Protein AF-T1BL15-F1 (afdb_monomer_lite)

pLDDT: mean 79.75, std 13.89, range [47.47, 96.69]

Radius of gyration: 27.41 Å; chains: 1; bounding box: 64×24×72 Å

Structure (mmCIF, N/CA/C/O backbone):
data_AF-T1BL15-F1
#
_entry.id   AF-T1BL15-F1
#
loop_
_atom_site.group_PDB
_atom_site.id
_atom_site.type_symbol
_atom_site.label_atom_id
_atom_site.label_alt_id
_atom_site.label_comp_id
_atom_site.label_asym_id
_atom_site.label_entity_id
_atom_site.label_seq_id
_atom_site.pdbx_PDB_ins_code
_atom_site.Cartn_x
_atom_site.Cartn_y
_atom_site.Cartn_z
_atom_site.occupancy
_atom_site.B_iso_or_equiv
_atom_site.auth_seq_id
_atom_site.auth_comp_id
_atom_site.auth_asym_id
_atom_site.auth_atom_id
_atom_site.pdbx_PDB_model_num
ATOM 1 N N . MET A 1 1 ? -41.228 -0.178 41.762 1.00 55.78 1 MET A N 1
ATOM 2 C CA . MET A 1 1 ? -40.307 0.209 40.684 1.00 55.78 1 MET A CA 1
ATOM 3 C C . MET A 1 1 ? -40.618 -0.671 39.491 1.00 55.78 1 MET A C 1
ATOM 5 O O . MET A 1 1 ? -40.464 -1.886 39.588 1.00 55.78 1 MET A O 1
ATOM 9 N N . SER A 1 2 ? -41.187 -0.086 38.444 1.00 76.06 2 SER A N 1
ATOM 10 C CA . SER A 1 2 ? -41.441 -0.776 37.177 1.00 76.06 2 SER A CA 1
ATOM 11 C C . SER A 1 2 ? -40.108 -1.082 36.483 1.00 76.06 2 SER A C 1
ATOM 13 O O . SER A 1 2 ? -39.129 -0.357 36.660 1.00 76.06 2 SER A O 1
ATOM 15 N N . PHE A 1 3 ? -40.052 -2.140 35.669 1.00 71.44 3 PHE A N 1
ATOM 16 C CA . PHE A 1 3 ? -38.864 -2.489 34.875 1.00 71.44 3 PHE A CA 1
ATOM 17 C C . PHE A 1 3 ? -38.392 -1.323 33.984 1.00 71.44 3 PHE A C 1
ATOM 19 O O . PHE A 1 3 ? -37.197 -1.143 33.764 1.00 71.44 3 PHE A O 1
ATOM 26 N N . THR A 1 4 ? -39.330 -0.493 33.527 1.00 75.19 4 THR A N 1
ATOM 27 C CA . THR A 1 4 ? -39.065 0.702 32.716 1.00 75.19 4 THR A CA 1
ATOM 28 C C . THR A 1 4 ? -38.309 1.785 33.488 1.00 75.19 4 THR A C 1
ATOM 30 O O . THR A 1 4 ? -37.327 2.312 32.978 1.00 75.19 4 THR A O 1
ATOM 33 N N . GLU A 1 5 ? -38.691 2.047 34.740 1.00 72.00 5 GLU A N 1
ATOM 34 C CA . GLU A 1 5 ? -38.029 3.029 35.619 1.00 72.00 5 GLU A CA 1
ATOM 35 C C . GLU A 1 5 ? -36.603 2.582 35.969 1.00 72.00 5 GLU A C 1
ATOM 37 O O . GLU A 1 5 ? -35.672 3.383 36.032 1.00 72.00 5 GLU A O 1
ATOM 42 N N . ALA A 1 6 ? -36.410 1.273 36.159 1.00 68.94 6 ALA A N 1
ATOM 43 C CA . ALA A 1 6 ? -35.089 0.706 36.399 1.00 68.94 6 ALA A CA 1
ATOM 44 C C . ALA A 1 6 ? -34.177 0.839 35.165 1.00 68.94 6 ALA A C 1
ATOM 46 O O . ALA A 1 6 ? -33.003 1.182 35.307 1.00 68.94 6 ALA A O 1
ATOM 47 N N . ALA A 1 7 ? -34.706 0.602 33.960 1.00 73.00 7 ALA A N 1
ATOM 48 C CA . ALA A 1 7 ? -33.956 0.766 32.715 1.00 73.00 7 ALA A CA 1
ATOM 49 C C . ALA A 1 7 ? -33.550 2.231 32.477 1.00 73.00 7 ALA A C 1
ATOM 51 O O . ALA A 1 7 ? -32.401 2.507 32.127 1.00 73.00 7 ALA A O 1
ATOM 52 N N . GLU A 1 8 ? -34.461 3.169 32.727 1.00 75.38 8 GLU A N 1
ATOM 53 C CA . GLU A 1 8 ? -34.214 4.604 32.579 1.00 75.38 8 GLU A CA 1
ATOM 54 C C . GLU A 1 8 ? -33.153 5.108 33.569 1.00 75.38 8 GLU A C 1
ATOM 56 O O . GLU A 1 8 ? -32.221 5.816 33.180 1.00 75.38 8 GLU A O 1
ATOM 61 N N . ALA A 1 9 ? -33.193 4.636 34.820 1.00 67.94 9 ALA A N 1
ATOM 62 C CA . ALA A 1 9 ? -32.178 4.950 35.821 1.00 67.94 9 ALA A CA 1
ATOM 63 C C . ALA A 1 9 ? -30.777 4.425 35.441 1.00 67.94 9 ALA A C 1
ATOM 65 O O . ALA A 1 9 ? -29.777 5.106 35.680 1.00 67.94 9 ALA A O 1
ATOM 66 N N . VAL A 1 10 ? -30.676 3.238 34.827 1.00 66.62 10 VAL A N 1
ATOM 67 C CA . VAL A 1 10 ? -29.395 2.666 34.362 1.00 66.62 10 VAL A CA 1
ATOM 68 C C . VAL A 1 10 ? -28.817 3.471 33.197 1.00 66.62 10 VAL A C 1
ATOM 70 O O . VAL A 1 10 ? -27.622 3.772 33.195 1.00 66.62 10 VAL A O 1
ATOM 73 N N . ILE A 1 11 ? -29.655 3.861 32.235 1.00 70.88 11 ILE A N 1
ATOM 74 C CA . ILE A 1 11 ? -29.240 4.685 31.092 1.00 70.88 11 ILE A CA 1
ATOM 75 C C . ILE A 1 11 ? -28.800 6.073 31.571 1.00 70.88 11 ILE A C 1
ATOM 77 O O . ILE A 1 11 ? -27.726 6.538 31.189 1.00 70.88 11 ILE A O 1
ATOM 81 N N . GLY A 1 12 ? -29.568 6.699 32.468 1.00 68.38 12 GLY A N 1
ATOM 82 C CA . GLY A 1 12 ? -29.205 7.979 33.076 1.00 68.38 12 GLY A CA 1
ATOM 83 C C . GLY A 1 12 ? -27.844 7.915 33.769 1.00 68.38 12 GLY A C 1
ATOM 84 O O . GLY A 1 12 ? -26.991 8.774 33.553 1.00 68.38 12 GLY A O 1
ATOM 85 N N . ARG A 1 13 ? -27.577 6.835 34.510 1.00 69.00 13 ARG A N 1
ATOM 86 C CA . ARG A 1 13 ? -26.309 6.616 35.222 1.00 69.00 13 ARG A CA 1
ATOM 87 C C . ARG A 1 13 ? -25.103 6.418 34.314 1.00 69.00 13 ARG A C 1
ATOM 89 O O . ARG A 1 13 ? -24.021 6.888 34.656 1.00 69.00 13 ARG A O 1
ATOM 96 N N . LEU A 1 14 ? -25.291 5.787 33.158 1.00 61.75 14 LEU A N 1
ATOM 97 C CA . LEU A 1 14 ? -24.257 5.628 32.131 1.00 61.75 14 LEU A CA 1
ATOM 98 C C . LEU A 1 14 ? -23.802 6.991 31.566 1.00 61.75 14 LEU A C 1
ATOM 100 O O . LEU A 1 14 ? -22.656 7.138 31.150 1.00 61.75 14 LEU A O 1
ATOM 104 N N . VAL A 1 15 ? -24.679 8.001 31.626 1.00 65.69 15 VAL A N 1
ATOM 105 C CA . VAL A 1 15 ? -24.449 9.380 31.152 1.00 65.69 15 VAL A CA 1
ATOM 106 C C . VAL A 1 15 ? -24.217 10.374 32.311 1.00 65.69 15 VAL A C 1
ATOM 108 O O . VAL A 1 15 ? -23.951 11.552 32.090 1.00 65.69 15 VAL A O 1
ATOM 111 N N . GLY A 1 16 ? -24.261 9.916 33.567 1.00 60.81 16 GLY A N 1
ATOM 112 C CA . GLY A 1 16 ? -24.045 10.745 34.762 1.00 60.81 16 GLY A CA 1
ATOM 113 C C . GLY A 1 16 ? -25.277 11.502 35.280 1.00 60.81 16 GLY A C 1
ATOM 114 O O . GLY A 1 16 ? -25.156 12.308 36.202 1.00 60.81 16 GLY A O 1
ATOM 115 N N . ILE A 1 17 ? -26.465 11.231 34.743 1.00 64.69 17 ILE A N 1
ATOM 116 C CA . ILE A 1 17 ? -27.742 11.829 35.151 1.00 64.69 17 ILE A CA 1
ATOM 117 C C . ILE A 1 17 ? -28.336 11.023 36.322 1.00 64.69 17 ILE A C 1
ATOM 119 O O . ILE A 1 17 ? -28.441 9.797 36.264 1.00 64.69 17 ILE A O 1
ATOM 123 N N . GLN A 1 18 ? -28.711 11.705 37.412 1.00 63.72 18 GLN A N 1
ATOM 124 C CA . GLN A 1 18 ? -29.233 11.092 38.649 1.00 63.72 18 GLN A CA 1
ATOM 125 C C . GLN A 1 18 ? -30.661 11.554 38.979 1.00 63.72 18 GLN A C 1
ATOM 127 O O . GLN A 1 18 ? -30.937 11.978 40.097 1.00 63.72 18 GLN A O 1
ATOM 132 N N . THR A 1 19 ? -31.560 11.522 38.000 1.00 60.97 19 THR A N 1
ATOM 133 C CA . THR A 1 19 ? -32.937 12.017 38.158 1.00 60.97 19 THR A CA 1
ATOM 134 C C . THR A 1 19 ? -33.852 11.065 38.937 1.00 60.97 19 THR A C 1
ATOM 136 O O . THR A 1 19 ? -34.787 11.539 39.570 1.00 60.97 19 THR A O 1
ATOM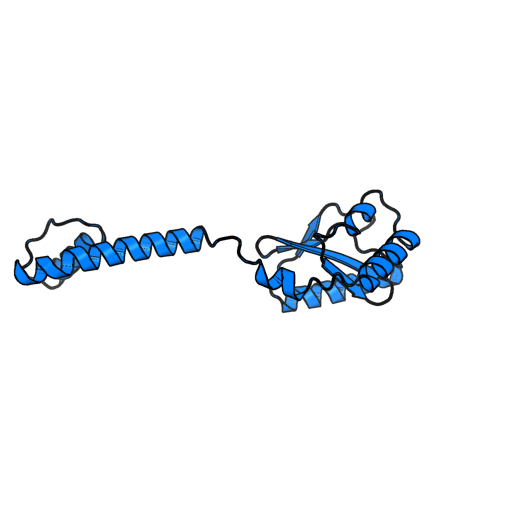 139 N N . GLU A 1 20 ? -33.548 9.759 38.981 1.00 60.91 20 GLU A N 1
ATOM 140 C CA . GLU A 1 20 ? -34.403 8.741 39.616 1.00 60.91 20 GLU A CA 1
ATOM 141 C C . GLU A 1 20 ? -33.875 8.229 40.968 1.00 60.91 20 GLU A C 1
ATOM 143 O O . GLU A 1 20 ? -32.694 7.894 41.133 1.00 60.91 20 GLU A O 1
ATOM 148 N N . ALA A 1 21 ? -34.777 8.121 41.949 1.00 56.00 21 ALA A N 1
ATOM 149 C CA . ALA A 1 21 ? -34.465 7.697 43.312 1.00 56.00 21 ALA A CA 1
ATOM 150 C C . ALA A 1 21 ? -34.294 6.168 43.418 1.00 56.00 21 ALA A C 1
ATOM 152 O O . ALA A 1 21 ? -35.233 5.423 43.693 1.00 56.00 21 ALA A O 1
ATOM 153 N N . LEU A 1 22 ? -33.060 5.690 43.242 1.00 60.69 22 LEU A N 1
ATOM 154 C CA . LEU A 1 22 ? -32.677 4.313 43.574 1.00 60.69 22 LEU A CA 1
ATOM 155 C C . LEU A 1 22 ? -32.401 4.152 45.084 1.00 60.69 22 LEU A C 1
ATOM 157 O O . LEU A 1 22 ? -31.846 5.074 45.694 1.00 60.69 22 LEU A O 1
ATOM 161 N N . PRO A 1 23 ? -32.681 2.973 45.685 1.00 68.19 23 PRO A N 1
ATOM 162 C CA . PRO A 1 23 ? -32.315 2.665 47.068 1.00 68.19 23 PRO A CA 1
ATOM 163 C C . PRO A 1 23 ? -30.839 2.983 47.343 1.00 68.19 23 PRO A C 1
ATOM 165 O O . PRO A 1 23 ? -29.954 2.535 46.610 1.00 68.19 23 PRO A O 1
ATOM 168 N N . GLN A 1 24 ? -30.568 3.742 48.411 1.00 61.12 24 GLN A N 1
ATOM 169 C CA . GLN A 1 24 ? -29.251 4.335 48.702 1.00 61.12 24 GLN A CA 1
ATOM 170 C C . GLN A 1 24 ? -28.085 3.335 48.661 1.00 61.12 24 GLN A C 1
ATOM 172 O O . GLN A 1 24 ? -27.024 3.667 48.141 1.00 61.12 24 GLN A O 1
ATOM 177 N N . HIS A 1 25 ? -28.280 2.098 49.127 1.00 66.38 25 HIS A N 1
ATOM 178 C CA . HIS A 1 25 ? -27.221 1.082 49.129 1.00 66.38 25 HIS A CA 1
ATOM 179 C C . HIS A 1 25 ? -26.804 0.628 47.718 1.00 66.38 25 HIS A C 1
ATOM 181 O O . HIS A 1 25 ? -25.626 0.405 47.467 1.00 66.38 25 HIS A O 1
ATOM 187 N N . ILE A 1 26 ? -27.752 0.529 46.783 1.00 63.34 26 ILE A N 1
ATOM 188 C CA . ILE A 1 26 ? -27.515 0.121 45.388 1.00 63.34 26 ILE A CA 1
ATOM 189 C C . ILE A 1 26 ? -26.868 1.275 44.619 1.00 63.34 26 ILE A C 1
ATOM 191 O O . ILE A 1 26 ? -25.933 1.100 43.838 1.00 63.34 26 ILE A O 1
ATOM 195 N N . ASN A 1 27 ? -27.359 2.480 44.888 1.00 63.25 27 ASN A N 1
ATOM 196 C CA . ASN A 1 27 ? -26.970 3.715 44.234 1.00 63.25 27 ASN A CA 1
ATOM 197 C C . ASN A 1 27 ? -25.474 4.041 44.434 1.00 63.25 27 ASN A C 1
ATOM 199 O O . ASN A 1 27 ? -24.801 4.380 43.459 1.00 63.25 27 ASN A O 1
ATOM 203 N N . VAL A 1 28 ? -24.944 3.855 45.651 1.00 69.56 28 VAL A N 1
ATOM 204 C CA . VAL A 1 28 ? -23.533 4.125 45.999 1.00 69.56 28 VAL A CA 1
ATOM 205 C C . VAL A 1 28 ? -22.545 3.299 45.162 1.00 69.56 28 VAL A C 1
ATOM 207 O O . VAL A 1 28 ? -21.472 3.798 44.831 1.00 69.56 28 VAL A O 1
ATOM 210 N N . PHE A 1 29 ? -22.913 2.080 44.753 1.00 68.81 29 PHE A N 1
ATOM 211 C CA . PHE A 1 29 ? -22.056 1.213 43.933 1.00 68.81 29 PHE A CA 1
ATOM 212 C C . PHE A 1 29 ? -22.322 1.340 42.427 1.00 68.81 29 PHE A C 1
ATOM 214 O O . PHE A 1 29 ? -21.374 1.357 41.639 1.00 68.81 29 PHE A O 1
ATOM 221 N N . LEU A 1 30 ? -23.586 1.460 42.004 1.00 67.19 30 LEU A N 1
ATOM 222 C CA . LEU A 1 30 ? -23.942 1.531 40.579 1.00 67.19 30 LEU A CA 1
ATOM 223 C C . LEU A 1 30 ? -23.580 2.867 39.923 1.00 67.19 30 LEU A C 1
ATOM 225 O O . LEU A 1 30 ? -23.232 2.884 38.748 1.00 67.19 30 LEU A O 1
ATOM 229 N N . SER A 1 31 ? -23.626 3.983 40.659 1.00 71.19 31 SER A N 1
ATOM 230 C CA . SER A 1 31 ? -23.242 5.304 40.129 1.00 71.19 31 SER A CA 1
ATOM 231 C C . SER A 1 31 ? -21.815 5.369 39.586 1.00 71.19 31 SER A C 1
ATOM 233 O O . SER A 1 31 ? -21.642 5.646 38.399 1.00 71.19 31 SER A O 1
ATOM 235 N N . PRO A 1 32 ? -20.783 5.132 40.418 1.00 74.25 32 PRO A N 1
ATOM 236 C CA . PRO A 1 32 ? -19.404 5.313 39.982 1.00 74.25 32 PRO A CA 1
ATOM 237 C C . PRO A 1 32 ? -18.993 4.272 38.936 1.00 74.25 32 PRO A C 1
ATOM 239 O O . PRO A 1 32 ? -18.207 4.581 38.046 1.00 74.25 32 PRO A O 1
ATOM 242 N N . THR A 1 33 ? -19.548 3.058 39.002 1.00 77.50 33 THR A N 1
ATOM 243 C CA . THR A 1 33 ? -19.234 1.976 38.059 1.00 77.50 33 THR A CA 1
ATOM 244 C C . THR A 1 33 ? -19.844 2.211 36.678 1.00 77.50 33 THR A C 1
ATOM 246 O O . THR A 1 33 ? -19.139 2.065 35.681 1.00 77.50 33 THR A O 1
ATOM 249 N N . LEU A 1 34 ? -21.109 2.640 36.594 1.00 77.06 34 LEU A N 1
ATOM 250 C CA . LEU A 1 34 ? -21.751 2.966 35.314 1.00 77.06 34 LEU A CA 1
ATOM 251 C C . LEU A 1 34 ? -21.137 4.201 34.653 1.00 77.06 34 LEU A C 1
ATOM 253 O O . LEU A 1 34 ? -20.932 4.196 33.442 1.00 77.06 34 LEU A O 1
ATOM 257 N N . LEU A 1 35 ? -20.778 5.222 35.435 1.00 77.88 35 LEU A N 1
ATOM 258 C CA . LEU A 1 35 ? -20.091 6.405 34.918 1.00 77.88 35 LEU A CA 1
ATOM 259 C C . LEU A 1 35 ? -18.682 6.062 34.411 1.00 77.88 35 LEU A C 1
ATOM 261 O O . LEU A 1 35 ? -18.294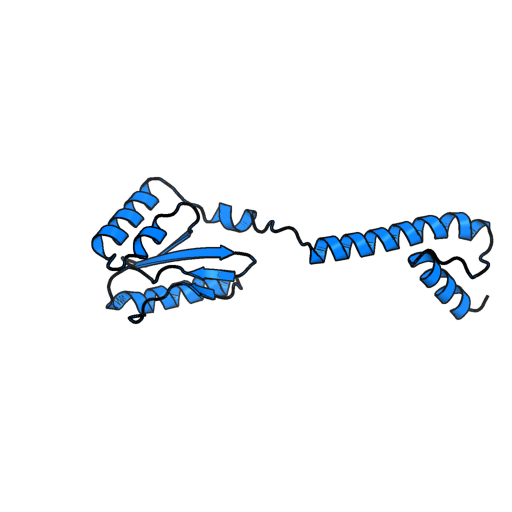 6.500 33.328 1.00 77.88 35 LEU A O 1
ATOM 265 N N . ALA A 1 36 ? -17.932 5.228 35.139 1.00 80.56 36 ALA A N 1
ATOM 266 C CA . ALA A 1 36 ? -16.630 4.741 34.683 1.00 80.56 36 ALA A CA 1
ATOM 267 C C . ALA A 1 36 ? -16.741 3.913 33.390 1.00 80.56 36 ALA A C 1
ATOM 269 O O . ALA A 1 36 ? -15.926 4.085 32.484 1.00 80.56 36 ALA A O 1
ATOM 270 N N . LEU A 1 37 ? -17.767 3.061 33.270 1.00 84.06 37 LEU A N 1
ATOM 271 C CA . LEU A 1 37 ? -18.056 2.311 32.043 1.00 84.06 37 LEU A CA 1
ATOM 272 C C . LEU A 1 37 ? -18.423 3.234 30.875 1.00 84.06 37 LEU A C 1
ATOM 274 O O . LEU A 1 37 ? -17.906 3.044 29.777 1.00 84.06 37 LEU A O 1
ATOM 278 N N . GLY A 1 38 ? -19.264 4.246 31.107 1.00 80.62 38 GLY A N 1
ATOM 279 C CA . GLY A 1 38 ? -19.635 5.241 30.100 1.00 80.62 38 GLY A CA 1
ATOM 280 C C . GLY A 1 38 ? -18.421 6.013 29.576 1.00 80.62 38 GLY A C 1
ATOM 281 O O . GLY A 1 38 ? -18.194 6.069 28.367 1.00 80.62 38 GLY A O 1
ATOM 282 N N . ILE A 1 39 ? -17.574 6.522 30.478 1.00 86.06 39 ILE A N 1
ATOM 283 C CA . ILE A 1 39 ? -16.317 7.198 30.118 1.00 86.06 39 ILE A CA 1
ATOM 284 C C . ILE A 1 39 ? -15.377 6.243 29.379 1.00 86.06 39 ILE A C 1
ATOM 286 O O . ILE A 1 39 ? -14.785 6.626 28.368 1.00 86.06 39 ILE A O 1
ATOM 290 N N . GLY A 1 40 ? -15.245 5.003 29.853 1.00 86.06 40 GLY A N 1
ATOM 291 C CA . GLY A 1 40 ? -14.416 3.981 29.220 1.00 86.06 40 GLY A CA 1
ATOM 292 C C . GLY A 1 40 ? -14.868 3.665 27.795 1.00 86.06 40 GLY A C 1
ATOM 293 O O . GLY A 1 40 ? -14.034 3.571 26.898 1.00 86.06 40 GLY A O 1
ATOM 294 N N . LEU A 1 41 ? -16.179 3.580 27.558 1.00 84.88 41 LEU A N 1
ATOM 295 C CA . LEU A 1 41 ? -16.751 3.338 26.236 1.00 84.88 41 LEU A CA 1
ATOM 296 C C . LEU A 1 41 ? -16.527 4.530 25.304 1.00 84.88 41 LEU A C 1
ATOM 298 O O . LEU A 1 41 ? -16.042 4.337 24.191 1.00 84.88 41 LEU A O 1
ATOM 302 N N . VAL A 1 42 ? -16.798 5.758 25.757 1.00 84.75 42 VAL A N 1
ATOM 303 C CA . VAL A 1 42 ? -16.546 6.978 24.967 1.00 84.75 42 VAL A CA 1
ATOM 304 C C . VAL A 1 42 ? -15.062 7.119 24.642 1.00 84.75 42 VAL A C 1
ATOM 306 O O . VAL A 1 42 ? -14.710 7.376 23.494 1.00 84.75 42 VAL A O 1
ATOM 309 N N . THR A 1 43 ? -14.182 6.884 25.616 1.00 83.62 43 THR A N 1
ATOM 310 C CA . THR A 1 43 ? -12.727 6.922 25.415 1.00 83.62 43 THR A CA 1
ATOM 311 C C . THR A 1 43 ? -12.285 5.821 24.458 1.00 83.62 43 THR A C 1
ATOM 313 O O . THR A 1 43 ? -11.496 6.078 23.559 1.00 83.62 43 THR A O 1
ATOM 316 N N . GLY A 1 44 ? -12.822 4.607 24.589 1.00 82.62 44 GLY A N 1
ATOM 317 C CA . GLY A 1 44 ? -12.540 3.492 23.688 1.00 82.62 44 GLY A CA 1
ATOM 318 C C . GLY A 1 44 ? -12.978 3.778 22.253 1.00 82.62 44 GLY A C 1
ATOM 319 O O . GLY A 1 44 ? -12.196 3.583 21.329 1.00 82.62 44 GLY A O 1
ATOM 320 N N . VAL A 1 45 ? -14.186 4.309 22.052 1.00 82.62 45 VAL A N 1
ATOM 321 C CA . VAL A 1 45 ? -14.682 4.733 20.734 1.00 82.62 45 VAL A CA 1
ATOM 322 C C . VAL A 1 45 ? -13.842 5.884 20.186 1.00 82.62 45 VAL A C 1
ATOM 324 O O . VAL A 1 45 ? -13.435 5.827 19.030 1.00 82.62 45 VAL A O 1
ATOM 327 N N . ALA A 1 46 ? -13.504 6.881 21.005 1.00 81.56 46 ALA A N 1
ATOM 328 C CA . ALA A 1 46 ? -12.626 7.978 20.611 1.00 81.56 46 ALA A CA 1
ATOM 329 C C . ALA A 1 46 ? -11.235 7.469 20.216 1.00 81.56 46 ALA A C 1
ATOM 331 O O . ALA A 1 46 ? -10.708 7.898 19.199 1.00 81.56 46 ALA A O 1
ATOM 332 N N . LEU A 1 47 ? -10.660 6.506 20.940 1.00 77.62 47 LEU A N 1
ATOM 333 C CA . LEU A 1 47 ? -9.396 5.855 20.588 1.00 77.62 47 LEU A CA 1
ATOM 334 C C . LEU A 1 47 ? -9.518 4.964 19.349 1.00 77.62 47 LEU A C 1
ATOM 336 O O . LEU A 1 47 ? -8.544 4.833 18.617 1.00 77.62 47 LEU A O 1
ATOM 340 N N . LEU A 1 48 ? -10.681 4.360 19.091 1.00 74.69 48 LEU A N 1
ATOM 341 C CA . LEU A 1 48 ? -10.939 3.587 17.875 1.00 74.69 48 LEU A CA 1
ATOM 342 C C . LEU A 1 48 ? -11.108 4.484 16.646 1.00 74.69 48 LEU A C 1
ATOM 344 O O . LEU A 1 48 ? -10.622 4.130 15.577 1.00 74.69 48 LEU A O 1
ATOM 348 N N . PHE A 1 49 ? -11.747 5.643 16.798 1.00 72.94 49 PHE A N 1
ATOM 349 C CA . PHE A 1 49 ? -11.8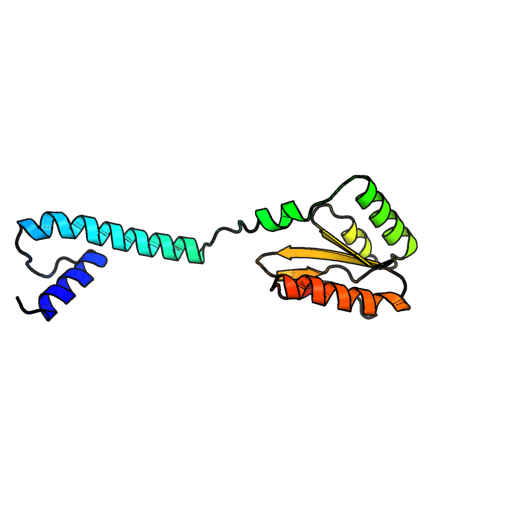19 6.687 15.773 1.00 72.94 49 PHE A CA 1
ATOM 350 C C . PHE A 1 49 ? -10.459 7.335 15.540 1.00 72.94 49 PHE A C 1
ATOM 352 O O . PHE A 1 49 ? -10.034 7.519 14.405 1.00 72.94 49 PHE A O 1
ATOM 359 N N . THR A 1 50 ? -9.740 7.613 16.624 1.00 63.72 50 THR A N 1
ATOM 360 C CA . THR A 1 50 ? -8.371 8.134 16.598 1.00 63.72 50 THR A CA 1
ATOM 361 C C . THR A 1 50 ? -7.366 7.003 16.425 1.00 63.72 50 THR A C 1
ATOM 363 O O . THR A 1 50 ? -6.197 7.241 16.720 1.00 63.72 50 THR A O 1
ATOM 366 N N . ARG A 1 51 ? -7.805 5.791 16.000 1.00 60.25 51 ARG A N 1
ATOM 367 C CA . ARG A 1 51 ? -7.002 4.557 15.925 1.00 60.25 51 ARG A CA 1
ATOM 368 C C . ARG A 1 51 ? -5.614 4.962 15.495 1.00 60.25 51 ARG A C 1
ATOM 370 O O . ARG A 1 51 ? -5.447 5.390 14.349 1.00 60.25 51 ARG A O 1
ATOM 377 N N . PRO A 1 52 ? -4.659 4.973 16.436 1.00 50.38 52 PRO A N 1
ATOM 378 C CA . PRO A 1 52 ? -3.420 5.660 16.198 1.00 50.38 52 PRO A CA 1
ATOM 379 C C . PRO A 1 52 ? -2.821 4.962 14.996 1.00 50.38 52 PRO A C 1
ATOM 381 O O . PRO A 1 52 ? -2.941 3.741 14.859 1.00 50.38 52 PRO A O 1
ATOM 384 N N . VAL A 1 53 ? -2.263 5.774 14.107 1.00 53.31 53 VAL A N 1
ATOM 385 C CA . VAL A 1 53 ? -1.519 5.439 12.894 1.00 53.31 53 VAL A CA 1
ATOM 386 C C . VAL A 1 53 ? -0.319 4.548 13.267 1.00 53.31 53 VAL A C 1
ATOM 388 O O . VAL A 1 53 ? 0.850 4.903 13.162 1.00 53.31 53 VAL A O 1
ATOM 391 N N . ILE A 1 54 ? -0.623 3.369 13.790 1.00 49.56 54 ILE A N 1
ATOM 392 C CA . ILE A 1 54 ? 0.248 2.294 14.238 1.00 49.56 54 ILE A CA 1
ATOM 393 C C . ILE A 1 54 ? -0.125 1.092 13.373 1.00 49.56 54 ILE A C 1
ATOM 395 O O . ILE A 1 54 ? -0.210 -0.041 13.819 1.00 49.56 54 ILE A O 1
ATOM 399 N N . ASN A 1 55 ? -0.272 1.338 12.074 1.00 50.44 55 ASN A N 1
ATOM 400 C CA . ASN A 1 55 ? 0.148 0.356 11.088 1.00 50.44 55 ASN A CA 1
ATOM 401 C C . ASN A 1 55 ? 1.651 0.558 10.821 1.00 50.44 55 ASN A C 1
ATOM 403 O O . ASN A 1 55 ? 2.091 0.719 9.687 1.00 50.44 55 ASN A O 1
ATOM 407 N N . ARG A 1 56 ? 2.447 0.657 11.897 1.00 51.06 56 ARG A N 1
ATOM 408 C CA . ARG A 1 56 ? 3.914 0.715 11.815 1.00 51.06 56 ARG A CA 1
ATOM 409 C C . ARG A 1 56 ? 4.509 -0.688 11.647 1.00 51.06 56 ARG A C 1
ATOM 411 O O . ARG A 1 56 ? 5.564 -0.817 11.044 1.00 51.06 56 ARG A O 1
ATOM 418 N N . SER A 1 57 ? 3.814 -1.738 12.092 1.00 47.81 57 SER A N 1
ATOM 419 C CA . SER A 1 57 ? 4.366 -3.099 12.151 1.00 47.81 57 SER A CA 1
ATOM 420 C C . SER A 1 57 ? 4.277 -3.903 10.849 1.00 47.81 57 SER A C 1
ATOM 422 O O . SER A 1 57 ? 5.059 -4.835 10.673 1.00 47.81 57 SER A O 1
ATOM 424 N N . THR A 1 58 ? 3.390 -3.561 9.909 1.00 49.91 58 THR A N 1
ATOM 425 C CA . THR A 1 58 ? 3.352 -4.245 8.598 1.00 49.91 58 THR A CA 1
ATOM 426 C C . THR A 1 58 ? 4.433 -3.723 7.652 1.00 49.91 58 THR A C 1
ATOM 428 O O . THR A 1 58 ? 4.933 -4.466 6.816 1.00 49.91 58 THR A O 1
ATOM 431 N N . THR A 1 59 ? 4.839 -2.462 7.823 1.00 50.97 59 THR A N 1
ATOM 432 C CA . THR A 1 59 ? 5.858 -1.800 6.997 1.00 50.97 59 THR A CA 1
ATOM 433 C C . THR A 1 59 ? 7.270 -2.295 7.318 1.00 50.97 59 THR A C 1
ATOM 435 O O . THR A 1 59 ? 8.066 -2.458 6.402 1.00 50.97 59 THR A O 1
ATOM 438 N N . ASP A 1 60 ? 7.580 -2.597 8.586 1.00 50.22 60 ASP A N 1
ATOM 439 C CA . ASP A 1 60 ? 8.912 -3.093 8.978 1.00 50.22 60 ASP A CA 1
ATOM 440 C C . ASP A 1 60 ? 9.167 -4.553 8.568 1.00 50.22 60 ASP A C 1
ATOM 442 O O . ASP A 1 60 ? 10.314 -4.930 8.350 1.00 50.22 60 ASP A O 1
ATOM 446 N N . ARG A 1 61 ? 8.126 -5.382 8.385 1.00 47.47 61 ARG A N 1
ATOM 447 C CA . ARG A 1 61 ? 8.305 -6.784 7.946 1.00 47.47 61 ARG A CA 1
ATOM 448 C C . ARG A 1 61 ? 8.642 -6.937 6.460 1.00 47.47 61 ARG A C 1
ATOM 450 O O . ARG A 1 61 ? 9.099 -8.004 6.069 1.00 47.47 61 ARG A O 1
ATOM 457 N N . LEU A 1 62 ? 8.422 -5.900 5.650 1.00 51.50 62 LEU A N 1
ATOM 458 C CA . LEU A 1 62 ? 8.723 -5.879 4.210 1.00 51.50 62 LEU A CA 1
ATOM 459 C C . LEU A 1 62 ? 9.932 -4.995 3.869 1.00 51.50 62 LEU A C 1
ATOM 461 O O . LEU A 1 62 ? 10.320 -4.885 2.708 1.00 51.50 62 LEU A O 1
ATOM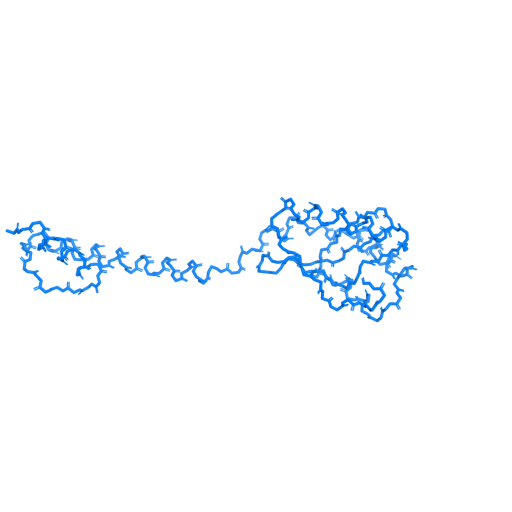 465 N N . LYS A 1 63 ? 10.538 -4.361 4.878 1.00 54.34 63 LYS A N 1
ATOM 466 C CA . LYS A 1 63 ? 11.665 -3.444 4.727 1.00 54.34 63 LYS A CA 1
ATOM 467 C C . LYS A 1 63 ? 12.987 -4.211 4.689 1.00 54.34 63 LYS A C 1
ATOM 469 O O . LYS A 1 63 ? 13.848 -4.025 5.542 1.00 54.34 63 LYS A O 1
ATOM 474 N N . ASP A 1 64 ? 13.154 -5.081 3.700 1.00 56.16 64 ASP A N 1
ATOM 475 C CA . ASP A 1 64 ? 14.452 -5.697 3.422 1.00 56.16 64 ASP A CA 1
ATOM 476 C C . ASP A 1 64 ? 15.341 -4.708 2.652 1.00 56.16 64 ASP A C 1
ATOM 478 O O . ASP A 1 64 ? 15.679 -4.911 1.493 1.00 56.16 64 ASP A O 1
ATOM 482 N N . ASN A 1 65 ? 15.712 -3.589 3.282 1.00 58.28 65 ASN A N 1
ATOM 483 C CA . ASN A 1 65 ? 16.681 -2.638 2.723 1.00 58.28 65 ASN A CA 1
ATOM 484 C C . ASN A 1 65 ? 18.117 -3.161 2.894 1.00 58.28 65 ASN A C 1
ATOM 486 O O . ASN A 1 65 ? 19.010 -2.437 3.337 1.00 58.28 65 ASN A O 1
ATOM 490 N N . SER A 1 66 ? 18.348 -4.437 2.588 1.00 63.09 66 SER A N 1
ATOM 491 C CA . SER A 1 66 ? 19.692 -4.996 2.577 1.00 63.09 66 SER A CA 1
ATOM 492 C C . SER A 1 66 ? 20.539 -4.254 1.526 1.00 63.09 66 SER A C 1
ATOM 494 O O . SER A 1 66 ? 20.039 -3.978 0.433 1.00 63.09 66 SER A O 1
ATOM 496 N N . PRO A 1 67 ? 21.828 -3.958 1.788 1.00 61.16 67 PRO A N 1
ATOM 497 C CA . PRO A 1 67 ? 22.709 -3.268 0.834 1.00 61.16 67 PRO A CA 1
ATOM 498 C C . PRO A 1 67 ? 22.706 -3.835 -0.607 1.00 61.16 67 PRO A C 1
ATOM 500 O O . PRO A 1 67 ? 22.808 -3.055 -1.557 1.00 61.16 67 PRO A O 1
ATOM 503 N N . PRO A 1 68 ? 22.542 -5.160 -0.830 1.00 74.75 68 PRO A N 1
ATOM 504 C CA . PRO A 1 68 ? 22.371 -5.725 -2.170 1.00 74.75 68 PRO A CA 1
ATOM 505 C C . PRO A 1 68 ? 21.094 -5.269 -2.894 1.00 74.75 68 PRO A C 1
ATOM 507 O O . PRO A 1 68 ? 21.109 -5.141 -4.119 1.00 74.75 68 PRO A O 1
ATOM 510 N N . LEU A 1 69 ? 20.001 -5.008 -2.164 1.00 81.31 69 LEU A N 1
ATOM 511 C CA . LEU A 1 69 ? 18.732 -4.571 -2.745 1.00 81.31 69 LEU A CA 1
ATOM 512 C C . LEU A 1 69 ? 18.840 -3.149 -3.291 1.00 81.31 69 LEU A C 1
ATOM 514 O O . LEU A 1 69 ? 18.459 -2.909 -4.433 1.00 81.31 69 LEU A O 1
ATOM 518 N N . GLU A 1 70 ? 19.412 -2.226 -2.514 1.00 83.31 70 GLU A N 1
ATOM 519 C CA . GLU A 1 70 ? 19.594 -0.837 -2.952 1.00 83.31 70 GLU A CA 1
ATOM 520 C C . GLU A 1 70 ? 20.443 -0.769 -4.227 1.00 83.31 70 GLU A C 1
ATOM 522 O O . GLU A 1 70 ? 20.112 -0.041 -5.165 1.00 83.31 70 GLU A O 1
ATOM 527 N N . LYS A 1 71 ? 21.503 -1.584 -4.303 1.00 87.69 71 LYS A N 1
ATOM 528 C CA . LYS A 1 71 ? 22.348 -1.666 -5.497 1.00 87.69 71 LYS A CA 1
ATOM 529 C C . LYS A 1 71 ? 21.556 -2.130 -6.723 1.00 87.69 71 LYS A C 1
ATOM 531 O O . LYS A 1 71 ? 21.667 -1.503 -7.772 1.00 87.69 71 LYS A O 1
ATOM 536 N N . LYS A 1 72 ? 20.730 -3.173 -6.584 1.00 88.56 72 LYS A N 1
ATOM 537 C CA . LYS A 1 72 ? 19.884 -3.686 -7.673 1.00 88.56 72 LYS A CA 1
ATOM 538 C C . LYS A 1 72 ? 18.843 -2.661 -8.128 1.00 88.56 72 LYS A C 1
ATOM 540 O O . LYS A 1 72 ? 18.638 -2.489 -9.325 1.00 88.56 72 LYS A O 1
ATOM 545 N N . VAL A 1 73 ? 18.194 -1.970 -7.186 1.00 91.19 73 VAL A N 1
ATOM 546 C CA . VAL A 1 73 ? 17.252 -0.881 -7.498 1.00 91.19 73 VAL A CA 1
ATOM 547 C C . VAL A 1 73 ? 17.965 0.209 -8.289 1.00 91.19 73 VAL A C 1
ATOM 549 O O . VAL A 1 73 ? 17.481 0.620 -9.337 1.00 91.19 73 VAL A O 1
ATOM 552 N N . ARG A 1 74 ? 19.133 0.652 -7.814 1.00 91.12 74 ARG A N 1
ATOM 553 C CA . ARG A 1 74 ? 19.922 1.697 -8.470 1.00 91.12 74 ARG A CA 1
ATOM 554 C C . ARG A 1 74 ? 20.335 1.303 -9.884 1.00 91.12 74 ARG A C 1
ATOM 556 O O . ARG A 1 74 ? 20.257 2.136 -10.777 1.00 91.12 74 ARG A O 1
ATOM 563 N N . GLU A 1 75 ? 20.732 0.051 -10.086 1.00 91.69 75 GLU A N 1
ATOM 564 C CA . GLU A 1 75 ? 21.072 -0.487 -11.403 1.00 91.69 75 GLU A CA 1
ATOM 565 C C . GLU A 1 75 ? 19.865 -0.461 -12.353 1.00 91.69 75 GLU A C 1
ATOM 567 O O . GLU A 1 75 ? 19.964 0.094 -13.446 1.00 91.69 75 GLU A O 1
ATOM 572 N N . LEU A 1 76 ? 18.701 -0.952 -11.913 1.00 91.62 76 LEU A N 1
ATOM 573 C CA . LEU A 1 76 ? 17.477 -0.929 -12.721 1.00 91.62 76 LEU A CA 1
ATOM 574 C C . LEU A 1 76 ? 17.026 0.494 -13.063 1.00 91.62 76 LEU A C 1
ATOM 576 O O . LEU A 1 76 ? 16.728 0.765 -14.222 1.00 91.62 76 LEU A O 1
ATOM 580 N N . VAL A 1 77 ? 17.025 1.408 -12.089 1.00 92.44 77 VAL A N 1
ATOM 581 C CA . VAL A 1 77 ? 16.682 2.822 -12.315 1.00 92.44 77 VAL A CA 1
ATOM 582 C C . VAL A 1 77 ? 17.683 3.477 -13.269 1.00 92.44 77 VAL A C 1
ATOM 584 O O . VAL A 1 77 ? 17.282 4.256 -14.120 1.00 92.44 77 VAL A O 1
ATOM 587 N N . SER A 1 78 ? 18.975 3.147 -13.181 1.00 91.50 78 SER A N 1
ATOM 588 C CA . SER A 1 78 ? 19.980 3.701 -14.100 1.00 91.50 78 SER A CA 1
ATOM 589 C C . SER A 1 78 ? 19.855 3.187 -15.535 1.00 91.50 78 SER A C 1
ATOM 591 O O . SER A 1 78 ? 20.260 3.881 -16.460 1.00 91.50 78 SER A O 1
ATOM 593 N N . HIS A 1 79 ? 19.325 1.975 -15.715 1.00 92.56 79 HIS A N 1
ATOM 594 C CA . HIS A 1 79 ? 19.214 1.337 -17.024 1.00 92.56 79 HIS A CA 1
ATOM 595 C C . HIS A 1 79 ? 17.886 1.649 -17.723 1.00 92.56 79 HIS A C 1
ATOM 597 O O . HIS A 1 79 ? 17.865 1.832 -18.934 1.00 92.56 79 HIS A O 1
ATOM 603 N N . TRP A 1 80 ? 16.790 1.692 -16.963 1.00 90.56 80 TRP A N 1
ATOM 604 C CA . TRP A 1 80 ? 15.424 1.808 -17.485 1.00 90.56 80 TRP A CA 1
ATOM 605 C C . TRP A 1 80 ? 14.715 3.107 -17.082 1.00 90.56 80 TRP A C 1
ATOM 607 O O . TRP A 1 80 ? 13.622 3.368 -17.573 1.00 90.56 80 TRP A O 1
ATOM 617 N N . GLY A 1 81 ? 15.287 3.903 -16.174 1.00 86.62 81 GLY A N 1
ATOM 618 C CA . GLY A 1 81 ? 14.710 5.185 -15.777 1.00 86.62 81 GLY A CA 1
ATOM 619 C C . GLY A 1 81 ? 14.826 6.212 -16.898 1.00 86.62 81 GLY A C 1
ATOM 620 O O . GLY A 1 81 ? 15.908 6.423 -17.444 1.00 86.62 81 GLY A O 1
ATOM 621 N N . ASN A 1 82 ? 13.711 6.853 -17.226 1.00 83.69 82 ASN A N 1
ATOM 622 C CA . ASN A 1 82 ? 13.603 7.808 -18.330 1.00 83.69 82 ASN A CA 1
ATOM 623 C C . ASN A 1 82 ? 12.853 9.095 -17.937 1.00 83.69 82 ASN A C 1
ATOM 625 O O . ASN A 1 82 ? 12.810 10.050 -18.709 1.00 83.69 82 ASN A O 1
ATOM 629 N N . ASN A 1 83 ? 12.282 9.161 -16.729 1.00 81.00 83 ASN A N 1
ATOM 630 C CA . ASN A 1 83 ? 11.550 10.321 -16.234 1.00 81.00 83 ASN A CA 1
ATOM 631 C C . ASN A 1 83 ? 12.254 10.961 -15.025 1.00 81.00 83 ASN A C 1
ATOM 633 O O . ASN A 1 83 ? 12.860 10.305 -14.181 1.00 81.00 83 ASN A O 1
ATOM 637 N N . SER A 1 84 ? 12.102 12.278 -14.893 1.00 84.31 84 SER A N 1
ATOM 638 C CA . SER A 1 84 ? 12.517 13.064 -13.724 1.00 84.31 84 SER A CA 1
ATOM 639 C C . SER A 1 84 ? 11.989 12.521 -12.387 1.00 84.31 84 SER A C 1
ATOM 641 O O . SER A 1 84 ? 12.618 12.721 -11.345 1.00 84.31 84 SER A O 1
ATOM 643 N N . LEU A 1 85 ? 10.853 11.815 -12.405 1.00 85.75 85 LEU A N 1
ATOM 644 C CA . LEU A 1 85 ? 10.251 11.230 -11.210 1.00 85.75 85 LEU A CA 1
ATOM 645 C C . LEU A 1 85 ? 10.896 9.908 -10.773 1.00 85.75 85 LEU A C 1
ATOM 647 O O . LEU A 1 85 ? 10.757 9.531 -9.607 1.00 85.75 85 LEU A O 1
ATOM 651 N N . ASP A 1 86 ? 11.659 9.245 -11.641 1.00 87.38 86 ASP A N 1
ATOM 652 C CA . ASP A 1 86 ? 12.271 7.937 -11.366 1.00 87.38 86 ASP A CA 1
ATOM 653 C C . ASP A 1 86 ? 13.311 8.011 -10.245 1.00 87.38 86 ASP A C 1
ATOM 655 O O . ASP A 1 86 ? 13.529 7.051 -9.504 1.00 87.38 86 ASP A O 1
ATOM 659 N N . TYR A 1 87 ? 13.874 9.199 -10.011 1.00 84.06 87 TYR A N 1
ATOM 660 C CA . TYR A 1 87 ? 14.720 9.467 -8.852 1.00 84.06 87 TYR A CA 1
ATOM 661 C C . TYR A 1 87 ? 14.010 9.183 -7.513 1.00 84.06 87 TYR A C 1
ATOM 663 O O . TYR A 1 87 ? 14.647 8.742 -6.552 1.00 84.06 87 TYR A O 1
ATOM 671 N N . PHE A 1 88 ? 12.687 9.380 -7.427 1.00 88.50 88 PHE A N 1
ATOM 672 C CA . PHE A 1 88 ? 11.921 9.166 -6.191 1.00 88.50 88 PHE A CA 1
ATOM 673 C C . PHE A 1 88 ? 11.763 7.692 -5.807 1.00 88.50 88 PHE A C 1
ATOM 675 O O . PHE A 1 88 ? 11.383 7.411 -4.664 1.00 88.50 88 PHE A O 1
ATOM 682 N N . ILE A 1 89 ? 12.090 6.765 -6.711 1.00 90.38 89 ILE A N 1
ATOM 683 C CA . ILE A 1 89 ? 12.143 5.328 -6.427 1.00 90.38 89 ILE A CA 1
ATOM 684 C C . ILE A 1 89 ? 13.175 5.053 -5.344 1.00 90.38 89 ILE A C 1
ATOM 686 O O . ILE A 1 89 ? 12.879 4.322 -4.412 1.00 90.38 89 ILE A O 1
ATOM 690 N N . LEU A 1 90 ? 14.343 5.699 -5.410 1.00 89.44 90 LEU A N 1
ATOM 691 C CA . LEU A 1 90 ? 15.502 5.433 -4.548 1.00 89.44 90 LEU A CA 1
ATOM 692 C C . LEU A 1 90 ? 15.324 5.881 -3.090 1.00 89.44 90 LEU A C 1
ATOM 694 O O . LEU A 1 90 ? 16.252 5.782 -2.285 1.00 89.44 90 LEU A O 1
ATOM 698 N N . ARG A 1 91 ? 14.158 6.418 -2.726 1.00 85.94 91 ARG A N 1
ATOM 699 C CA . ARG A 1 91 ? 13.920 6.893 -1.367 1.00 85.94 91 ARG A CA 1
ATOM 700 C C . ARG A 1 91 ? 13.779 5.728 -0.391 1.00 85.94 91 ARG A C 1
ATOM 702 O O . ARG A 1 91 ? 13.032 4.782 -0.606 1.00 85.94 91 ARG A O 1
ATOM 709 N N . ASN A 1 92 ? 14.410 5.876 0.769 1.00 82.19 92 ASN A N 1
ATOM 710 C CA . ASN A 1 92 ? 14.428 4.866 1.832 1.00 82.19 92 ASN A CA 1
ATOM 711 C C . ASN A 1 92 ? 13.054 4.622 2.507 1.00 82.19 92 ASN A C 1
ATOM 713 O O . ASN A 1 92 ? 12.915 3.730 3.344 1.00 82.19 92 ASN A O 1
ATOM 717 N N . ASP A 1 93 ? 12.035 5.436 2.201 1.00 83.44 93 ASP A N 1
ATOM 718 C CA . ASP A 1 93 ? 10.664 5.251 2.692 1.00 83.44 93 ASP A CA 1
ATOM 719 C C . ASP A 1 93 ? 9.789 4.386 1.773 1.00 83.44 93 ASP A C 1
ATOM 721 O O . ASP A 1 93 ? 8.637 4.110 2.122 1.00 83.44 93 ASP A O 1
ATOM 725 N N . LYS A 1 94 ? 10.318 3.963 0.620 1.00 86.50 94 LYS A N 1
ATOM 726 C CA . LYS A 1 94 ? 9.633 3.108 -0.348 1.00 86.50 94 LYS A CA 1
ATOM 727 C C . LYS A 1 94 ? 9.900 1.632 -0.062 1.00 86.50 94 LYS A C 1
ATOM 729 O O . LYS A 1 94 ? 10.940 1.246 0.463 1.00 86.50 94 LYS A O 1
ATOM 734 N N . GLN A 1 95 ? 8.925 0.819 -0.429 1.00 89.81 95 GLN A N 1
ATOM 735 C CA . GLN A 1 95 ? 9.054 -0.619 -0.592 1.00 89.81 95 GLN A CA 1
ATOM 736 C C . GLN A 1 95 ? 9.114 -0.934 -2.083 1.00 89.81 95 GLN A C 1
ATOM 738 O O . GLN A 1 95 ? 8.633 -0.159 -2.916 1.00 89.81 95 GLN A O 1
ATOM 743 N N . TYR A 1 96 ? 9.680 -2.089 -2.407 1.00 91.12 96 TYR A N 1
ATOM 744 C CA . TYR A 1 96 ? 9.930 -2.496 -3.780 1.00 91.12 96 TYR A CA 1
ATOM 745 C C . TYR A 1 96 ? 9.298 -3.854 -4.054 1.00 91.12 96 TYR A C 1
ATOM 747 O O . TYR A 1 96 ? 9.432 -4.789 -3.265 1.00 91.12 96 TYR A O 1
ATOM 755 N N . PHE A 1 97 ? 8.621 -3.966 -5.188 1.00 92.56 97 PHE A N 1
ATOM 756 C CA . PHE A 1 97 ? 8.164 -5.229 -5.743 1.00 92.56 97 PHE A CA 1
ATOM 757 C C . PHE A 1 97 ? 8.926 -5.492 -7.040 1.00 92.56 97 PHE A C 1
ATOM 759 O O . PHE A 1 97 ? 8.995 -4.618 -7.903 1.00 92.56 97 PHE A O 1
ATOM 766 N N . PHE A 1 98 ? 9.491 -6.691 -7.173 1.00 91.69 98 PHE A N 1
ATOM 767 C CA . PHE A 1 98 ? 10.276 -7.080 -8.342 1.00 91.69 98 PHE A CA 1
ATOM 768 C C . PHE A 1 98 ? 9.622 -8.241 -9.071 1.00 91.69 98 PHE A C 1
ATOM 770 O O . PHE A 1 98 ? 9.198 -9.220 -8.455 1.00 91.69 98 PHE A O 1
ATOM 777 N N . HIS A 1 99 ? 9.655 -8.173 -10.394 1.00 92.50 99 HIS A N 1
ATOM 778 C CA . HIS A 1 99 ? 9.404 -9.316 -11.255 1.00 92.50 99 HIS A CA 1
ATOM 779 C C . HIS A 1 99 ? 10.362 -9.248 -12.440 1.00 92.50 99 HIS A C 1
ATOM 781 O O . HIS A 1 99 ? 10.329 -8.288 -13.203 1.00 92.50 99 HIS A O 1
ATOM 787 N N . SER A 1 100 ? 11.234 -10.248 -12.585 1.00 89.25 100 SER A N 1
ATOM 788 C CA . SER A 1 100 ? 12.272 -10.250 -13.625 1.00 89.25 100 SER A CA 1
ATOM 789 C C . SER A 1 100 ? 13.130 -8.968 -13.565 1.00 89.25 100 SER A C 1
ATOM 791 O O . SER A 1 100 ? 13.726 -8.694 -12.519 1.00 89.25 100 SER A O 1
ATOM 793 N N . ASN A 1 101 ? 13.163 -8.183 -14.649 1.00 91.44 101 ASN A N 1
ATOM 794 C CA . ASN A 1 101 ? 13.862 -6.896 -14.748 1.00 91.44 101 ASN A CA 1
ATOM 795 C C . ASN A 1 101 ? 12.924 -5.688 -14.559 1.00 91.44 101 ASN A C 1
ATOM 797 O O . ASN A 1 101 ? 13.285 -4.575 -14.928 1.00 91.44 101 ASN A O 1
ATOM 801 N N . CYS A 1 102 ? 11.734 -5.899 -13.989 1.00 93.25 102 CYS A N 1
ATOM 802 C CA . CYS A 1 102 ? 10.792 -4.840 -13.653 1.00 93.25 102 CYS A CA 1
ATOM 803 C C . CYS A 1 102 ? 10.738 -4.578 -12.146 1.00 93.25 102 CYS A C 1
ATOM 805 O O . CYS A 1 102 ? 10.846 -5.491 -11.318 1.00 93.25 102 CYS A O 1
ATOM 807 N N . LEU A 1 103 ? 10.511 -3.314 -11.810 1.00 93.69 103 LEU A N 1
ATOM 808 C CA . LEU A 1 103 ? 10.478 -2.763 -10.468 1.00 93.69 103 LEU A CA 1
ATOM 809 C C . LEU A 1 103 ? 9.237 -1.886 -10.293 1.00 93.69 103 LEU A C 1
ATOM 811 O O . LEU A 1 103 ? 8.997 -0.976 -11.079 1.00 93.69 103 LEU A O 1
ATOM 815 N N . ILE A 1 104 ? 8.492 -2.115 -9.215 1.00 93.94 104 ILE A N 1
ATOM 816 C CA . ILE A 1 104 ? 7.411 -1.237 -8.760 1.00 93.94 104 ILE A CA 1
ATOM 817 C C . ILE A 1 104 ? 7.771 -0.710 -7.376 1.00 93.94 104 ILE A C 1
ATOM 819 O O . ILE A 1 104 ? 7.930 -1.490 -6.433 1.00 93.94 104 ILE A O 1
ATOM 823 N N . SER A 1 105 ? 7.875 0.611 -7.238 1.00 93.56 105 SER A N 1
ATOM 824 C CA . SER A 1 105 ? 8.041 1.265 -5.940 1.00 93.56 105 SER A CA 1
ATOM 825 C C . SER A 1 105 ? 6.701 1.698 -5.367 1.00 93.56 105 SER A C 1
ATOM 827 O O . SER A 1 105 ? 5.936 2.433 -5.995 1.00 93.56 105 SER A O 1
ATOM 829 N N . TYR A 1 106 ? 6.436 1.293 -4.132 1.00 93.25 106 TYR A N 1
ATOM 830 C CA . TYR A 1 106 ? 5.181 1.587 -3.459 1.00 93.25 106 TYR A CA 1
ATOM 831 C C . TYR A 1 106 ? 5.391 1.912 -1.984 1.00 93.25 106 TYR A C 1
ATOM 833 O O . TYR A 1 106 ? 6.459 1.705 -1.408 1.00 93.25 106 TYR A O 1
ATOM 841 N N . ARG A 1 107 ? 4.355 2.447 -1.347 1.00 91.31 107 ARG A N 1
ATOM 842 C CA . ARG A 1 107 ? 4.304 2.652 0.097 1.00 91.31 107 ARG A CA 1
ATOM 843 C C . ARG A 1 107 ? 2.875 2.477 0.582 1.00 91.31 107 ARG A C 1
ATOM 845 O O . ARG A 1 107 ? 1.953 3.023 -0.013 1.00 91.31 107 ARG A O 1
ATOM 852 N N . VAL A 1 108 ? 2.690 1.761 1.686 1.00 89.81 108 VAL A N 1
ATOM 853 C CA . VAL A 1 108 ? 1.372 1.643 2.319 1.00 89.81 108 VAL A CA 1
ATOM 854 C C . VAL A 1 108 ? 1.181 2.795 3.304 1.00 89.81 108 VAL A C 1
ATOM 856 O O . VAL A 1 108 ? 1.938 2.924 4.267 1.00 89.81 108 VAL A O 1
ATOM 859 N N . ILE A 1 109 ? 0.182 3.645 3.062 1.00 85.88 109 ILE A N 1
ATOM 860 C CA . ILE A 1 109 ? -0.177 4.782 3.920 1.00 85.88 109 ILE A CA 1
ATOM 861 C C . ILE A 1 109 ? -1.662 4.672 4.256 1.00 85.88 109 ILE A C 1
ATOM 863 O O . ILE A 1 109 ? -2.492 4.568 3.360 1.00 85.88 109 ILE A O 1
ATOM 867 N N . SER A 1 110 ? -1.998 4.667 5.549 1.00 84.12 110 SER A N 1
ATOM 868 C CA . SER A 1 110 ? -3.389 4.604 6.038 1.00 84.12 110 SER A CA 1
ATOM 869 C C . SER A 1 110 ? -4.227 3.469 5.425 1.00 84.12 110 SER A C 1
ATOM 871 O O . SER A 1 110 ? -5.412 3.637 5.165 1.00 84.12 110 SER A O 1
ATOM 873 N N . GLY A 1 111 ? -3.607 2.310 5.181 1.00 84.31 111 GLY A N 1
ATOM 874 C CA . GLY A 1 111 ? -4.278 1.149 4.586 1.00 84.31 111 GLY A CA 1
ATOM 875 C C . GLY A 1 111 ? -4.425 1.198 3.062 1.00 84.31 111 GLY A C 1
ATOM 876 O O . GLY A 1 111 ? -5.059 0.316 2.505 1.00 84.31 111 GLY A O 1
ATOM 877 N N . ILE A 1 112 ? -3.825 2.178 2.383 1.00 90.06 112 ILE A N 1
ATOM 878 C CA . ILE A 1 112 ? -3.811 2.288 0.919 1.00 90.06 112 ILE A CA 1
ATOM 879 C C . ILE A 1 112 ? -2.394 2.017 0.421 1.00 90.06 112 ILE A C 1
ATOM 881 O O . ILE A 1 112 ? -1.431 2.593 0.928 1.00 90.06 112 ILE A O 1
ATOM 885 N N . CYS A 1 113 ? -2.258 1.150 -0.577 1.00 93.69 113 CYS A N 1
ATOM 886 C CA . CYS A 1 113 ? -1.006 0.897 -1.272 1.00 93.69 113 CYS A CA 1
ATOM 887 C C . CYS A 1 113 ? -0.803 1.956 -2.365 1.00 93.69 113 CYS A C 1
ATOM 889 O O . CYS A 1 113 ? -1.484 1.940 -3.388 1.00 93.69 113 CYS A O 1
ATOM 891 N N . ILE A 1 114 ? 0.111 2.897 -2.135 1.00 94.12 114 ILE A N 1
ATOM 892 C CA . ILE A 1 114 ? 0.395 4.002 -3.054 1.00 94.12 114 ILE A CA 1
ATOM 893 C C . ILE A 1 114 ? 1.619 3.653 -3.893 1.00 94.12 114 ILE A C 1
ATOM 895 O O . ILE A 1 114 ? 2.725 3.552 -3.359 1.00 94.12 114 ILE A O 1
ATOM 899 N N . VAL A 1 115 ? 1.431 3.513 -5.199 1.00 94.38 115 VAL A N 1
ATOM 900 C CA . VAL A 1 115 ? 2.497 3.342 -6.191 1.00 94.38 115 VAL A CA 1
ATOM 901 C C . VAL A 1 115 ? 2.943 4.713 -6.676 1.00 94.38 115 VAL A C 1
ATOM 903 O O . VAL A 1 115 ? 2.113 5.579 -6.945 1.00 94.38 115 VAL A O 1
ATOM 906 N N . SER A 1 116 ? 4.254 4.935 -6.716 1.00 91.25 116 SER A N 1
ATOM 907 C CA . SER A 1 116 ? 4.835 6.175 -7.232 1.00 91.25 116 SER A CA 1
ATOM 908 C C . SER A 1 116 ? 6.348 6.019 -7.365 1.00 91.25 116 SER A C 1
ATOM 910 O O . SER A 1 116 ? 6.971 5.627 -6.364 1.00 91.25 116 SER A O 1
ATOM 912 N N . PRO A 1 117 ? 6.953 6.406 -8.497 1.00 90.12 117 PRO A N 1
ATOM 913 C CA . PRO A 1 117 ? 6.341 6.695 -9.806 1.00 90.12 117 PRO A CA 1
ATOM 914 C C . PRO A 1 117 ? 5.882 5.397 -10.511 1.00 90.12 117 PRO A C 1
ATOM 916 O O . PRO A 1 117 ? 5.603 4.404 -9.831 1.00 90.12 117 PRO A O 1
ATOM 919 N N . ASP A 1 118 ? 5.764 5.419 -11.840 1.00 90.81 118 ASP A N 1
ATOM 920 C CA . ASP A 1 118 ? 5.369 4.276 -12.671 1.00 90.81 118 ASP A CA 1
ATOM 921 C C . ASP A 1 118 ? 6.314 3.069 -12.539 1.00 90.81 118 ASP A C 1
ATOM 923 O O . ASP A 1 118 ? 7.463 3.206 -12.102 1.00 90.81 118 ASP A O 1
ATOM 927 N N . PRO A 1 119 ? 5.854 1.859 -12.911 1.00 91.88 119 PRO A N 1
ATOM 928 C CA . PRO A 1 119 ? 6.721 0.692 -12.986 1.00 91.88 119 PRO A CA 1
ATOM 929 C C . PRO A 1 119 ? 7.904 0.926 -13.935 1.00 91.88 119 PRO A C 1
ATOM 931 O O . PRO A 1 119 ? 7.716 1.287 -15.094 1.00 91.88 119 PRO A O 1
ATOM 934 N N . ILE A 1 120 ? 9.115 0.630 -13.466 1.00 91.44 120 ILE A N 1
ATOM 935 C CA . ILE A 1 120 ? 10.336 0.684 -14.274 1.00 91.44 120 ILE A CA 1
ATOM 936 C C . ILE A 1 120 ? 10.676 -0.704 -14.802 1.00 91.44 120 ILE A C 1
ATOM 938 O O . ILE A 1 120 ? 10.641 -1.677 -14.052 1.00 91.44 120 ILE A O 1
ATOM 942 N N . GLY A 1 121 ? 11.063 -0.793 -16.072 1.00 92.00 121 GLY A N 1
ATOM 943 C CA . GLY A 1 121 ? 11.590 -2.000 -16.702 1.00 92.00 121 GLY A CA 1
ATOM 944 C C . GLY A 1 121 ? 11.229 -2.078 -18.188 1.00 92.00 121 GLY A C 1
ATOM 945 O O . GLY A 1 121 ? 10.653 -1.130 -18.717 1.00 92.00 121 GLY A O 1
ATOM 946 N N . PRO A 1 122 ? 11.531 -3.210 -18.845 1.00 92.19 122 PRO A N 1
ATOM 947 C CA . PRO A 1 122 ? 11.173 -3.452 -20.242 1.00 92.19 122 PRO A CA 1
ATOM 948 C C . PRO A 1 122 ? 9.667 -3.310 -20.504 1.00 92.19 122 PRO A C 1
ATOM 950 O O . PRO A 1 122 ? 8.859 -3.862 -19.752 1.00 92.19 122 PRO A O 1
ATOM 953 N N . ASP A 1 123 ? 9.294 -2.620 -21.584 1.00 88.81 123 ASP A N 1
ATOM 954 C CA . ASP A 1 123 ? 7.900 -2.319 -21.957 1.00 88.81 123 ASP A CA 1
ATOM 955 C C . ASP A 1 123 ? 7.020 -3.567 -22.046 1.00 88.81 123 ASP A C 1
ATOM 957 O O . ASP A 1 123 ? 5.913 -3.596 -21.509 1.00 88.81 123 ASP A O 1
ATOM 961 N N . ASP A 1 124 ? 7.555 -4.638 -22.630 1.00 91.38 124 ASP A N 1
ATOM 962 C CA . ASP A 1 124 ? 6.888 -5.930 -22.802 1.00 91.38 124 ASP A CA 1
ATOM 963 C C . ASP A 1 124 ? 6.604 -6.660 -21.475 1.00 91.38 124 ASP A C 1
ATOM 965 O O . ASP A 1 124 ? 5.783 -7.579 -21.419 1.00 91.38 124 ASP A O 1
ATOM 969 N N . MET A 1 125 ? 7.260 -6.254 -20.385 1.00 91.50 125 MET A N 1
ATOM 970 C CA . MET A 1 125 ? 7.124 -6.866 -19.062 1.00 91.50 125 MET A CA 1
ATOM 971 C C . MET A 1 125 ? 6.375 -5.992 -18.047 1.00 91.50 125 MET A C 1
ATOM 973 O O . MET A 1 125 ? 5.950 -6.519 -17.006 1.00 91.50 125 MET A O 1
ATOM 977 N N . ARG A 1 126 ? 6.183 -4.690 -18.313 1.00 90.56 126 ARG A N 1
ATOM 978 C CA . ARG A 1 126 ? 5.553 -3.749 -17.366 1.00 90.56 126 ARG A CA 1
ATOM 979 C C . ARG A 1 126 ? 4.120 -4.162 -17.014 1.00 90.56 126 ARG A C 1
ATOM 981 O O . ARG A 1 126 ? 3.805 -4.304 -15.831 1.00 90.56 126 ARG A O 1
ATOM 988 N N . GLU A 1 127 ? 3.288 -4.485 -18.004 1.00 92.44 127 GLU A N 1
ATOM 989 C CA . GLU A 1 127 ? 1.892 -4.915 -17.789 1.00 92.44 127 GLU A CA 1
ATOM 990 C C . GLU A 1 127 ? 1.778 -6.215 -16.979 1.00 92.44 127 GLU A C 1
ATOM 992 O O . GLU A 1 127 ? 0.962 -6.345 -16.054 1.00 9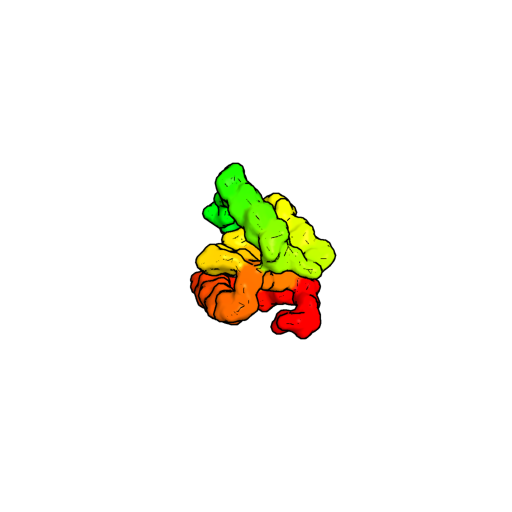2.44 127 GLU A O 1
ATOM 997 N N . ARG A 1 128 ? 2.631 -7.198 -17.290 1.00 94.75 128 ARG A N 1
ATOM 998 C CA . ARG A 1 128 ? 2.670 -8.474 -16.565 1.00 94.75 128 ARG A CA 1
ATOM 999 C C . ARG A 1 128 ? 3.090 -8.265 -15.116 1.00 94.75 128 ARG A C 1
ATOM 1001 O O . ARG A 1 128 ? 2.495 -8.845 -14.207 1.00 94.75 128 ARG A O 1
ATOM 1008 N N . THR A 1 129 ? 4.093 -7.422 -14.894 1.00 95.44 129 THR A N 1
ATOM 1009 C CA . THR A 1 129 ? 4.575 -7.083 -13.553 1.00 95.44 129 THR A CA 1
ATOM 1010 C C . THR A 1 129 ? 3.506 -6.354 -12.750 1.00 95.44 129 THR A C 1
ATOM 1012 O O . THR A 1 129 ? 3.278 -6.703 -11.591 1.00 95.44 129 THR A O 1
ATOM 1015 N N . TRP A 1 130 ? 2.787 -5.417 -13.372 1.00 95.38 130 TRP A N 1
ATOM 1016 C CA . TRP A 1 130 ? 1.648 -4.736 -12.760 1.00 95.38 130 TRP A CA 1
ATOM 1017 C C . TRP A 1 130 ? 0.546 -5.711 -12.344 1.00 95.38 130 TRP A C 1
ATOM 1019 O O . TRP A 1 130 ? 0.058 -5.662 -11.215 1.00 95.38 130 TRP A O 1
ATOM 1029 N N . SER A 1 131 ? 0.206 -6.658 -13.216 1.00 96.12 131 SER A N 1
ATOM 1030 C CA . SER A 1 131 ? -0.799 -7.687 -12.931 1.00 96.12 131 SER A CA 1
ATOM 1031 C C . SER A 1 131 ? -0.408 -8.561 -11.733 1.00 96.12 131 SER A C 1
ATOM 1033 O O . SER A 1 131 ? -1.235 -8.847 -10.865 1.00 96.12 131 SER A O 1
ATOM 1035 N N . LEU A 1 132 ? 0.864 -8.960 -11.644 1.00 96.69 132 LEU A N 1
ATOM 1036 C CA . LEU A 1 132 ? 1.38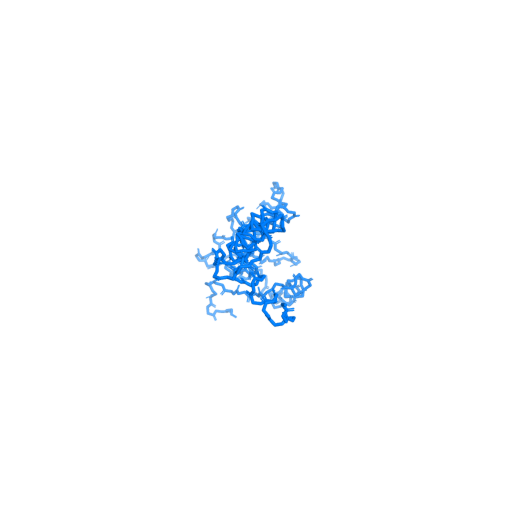8 -9.725 -10.508 1.00 96.69 132 LEU A CA 1
ATOM 1037 C C . LEU A 1 132 ? 1.421 -8.899 -9.221 1.00 96.69 132 LEU A C 1
ATOM 1039 O O . LEU A 1 132 ? 1.092 -9.411 -8.150 1.00 96.69 132 LEU A O 1
ATOM 1043 N N . PHE A 1 133 ? 1.772 -7.621 -9.325 1.00 96.00 133 PHE A N 1
ATOM 1044 C CA . PHE A 1 133 ? 1.733 -6.698 -8.202 1.00 96.00 133 PHE A CA 1
ATOM 1045 C C . PHE A 1 133 ? 0.308 -6.500 -7.682 1.00 96.00 133 PHE A C 1
ATOM 1047 O O . PHE A 1 133 ? 0.082 -6.603 -6.479 1.00 96.00 133 PHE A O 1
ATOM 1054 N N . ARG A 1 134 ? -0.682 -6.313 -8.563 1.00 95.88 134 ARG A N 1
ATOM 1055 C CA . ARG A 1 134 ? -2.098 -6.236 -8.173 1.00 95.88 134 ARG A CA 1
ATOM 1056 C C . ARG A 1 134 ? -2.531 -7.481 -7.405 1.00 95.88 134 ARG A C 1
ATOM 1058 O O . ARG A 1 134 ? -3.051 -7.341 -6.306 1.00 95.88 134 ARG A O 1
ATOM 1065 N N . GLN A 1 135 ? -2.199 -8.680 -7.886 1.00 96.00 135 GLN A N 1
ATOM 1066 C CA . GLN A 1 135 ? -2.474 -9.923 -7.150 1.00 96.00 135 GLN A CA 1
ATOM 1067 C C . GLN A 1 135 ? -1.781 -9.973 -5.779 1.00 96.00 135 GLN A C 1
ATOM 1069 O O . GLN A 1 135 ? -2.355 -10.465 -4.807 1.00 96.00 135 GLN A O 1
ATOM 1074 N N . PHE A 1 136 ? -0.541 -9.486 -5.686 1.00 92.94 136 PHE A N 1
ATOM 1075 C CA . PHE A 1 136 ? 0.200 -9.405 -4.426 1.00 92.94 136 PHE A CA 1
ATOM 1076 C C . PHE A 1 136 ? -0.473 -8.466 -3.416 1.00 92.94 136 PHE A C 1
ATOM 1078 O O . PHE A 1 136 ? -0.562 -8.809 -2.234 1.00 92.94 136 PHE A O 1
ATOM 1085 N N . VAL A 1 137 ? -0.962 -7.310 -3.868 1.00 93.50 137 VAL A N 1
ATOM 1086 C CA . VAL A 1 137 ? -1.629 -6.324 -3.009 1.00 93.50 137 VAL A CA 1
ATOM 1087 C C . VAL A 1 137 ? -3.060 -6.757 -2.655 1.00 93.50 137 VAL A C 1
ATOM 1089 O O . VAL A 1 137 ? -3.476 -6.615 -1.506 1.00 93.50 137 VAL A O 1
ATOM 1092 N N . ASP A 1 138 ? -3.786 -7.372 -3.590 1.00 92.12 138 ASP A N 1
ATOM 1093 C CA . ASP A 1 138 ? -5.148 -7.871 -3.367 1.00 92.12 138 ASP A CA 1
ATOM 1094 C C . ASP A 1 138 ? -5.173 -8.988 -2.309 1.00 92.12 138 ASP A C 1
ATOM 1096 O O . ASP A 1 138 ? -6.054 -9.011 -1.451 1.00 92.12 138 ASP A O 1
ATOM 1100 N N . LYS A 1 139 ? -4.150 -9.858 -2.272 1.00 90.31 139 LYS A N 1
ATOM 1101 C CA . LYS A 1 139 ? -3.967 -10.856 -1.195 1.00 90.31 139 LYS A CA 1
ATOM 1102 C C . LYS A 1 139 ? -3.808 -10.237 0.197 1.00 90.31 139 LYS A C 1
ATOM 1104 O O . LYS A 1 139 ? -4.030 -10.920 1.192 1.00 90.31 139 LYS A O 1
ATOM 1109 N N . GLN A 1 140 ? -3.407 -8.970 0.271 1.00 87.75 140 GLN A N 1
ATOM 1110 C CA . GLN A 1 140 ? -3.267 -8.219 1.520 1.00 87.75 140 GLN A CA 1
ATOM 1111 C C . GLN A 1 140 ? -4.519 -7.394 1.848 1.00 87.75 140 GLN A C 1
ATOM 1113 O O . GLN A 1 140 ? -4.557 -6.748 2.893 1.00 87.75 140 GLN A O 1
ATOM 1118 N N . GLY A 1 141 ? -5.537 -7.403 0.978 1.00 89.75 141 GLY A N 1
ATOM 1119 C CA . GLY A 1 141 ? -6.768 -6.634 1.156 1.00 89.75 141 GLY A CA 1
ATOM 1120 C C . GLY A 1 141 ? -6.562 -5.119 1.087 1.00 89.75 141 GLY A C 1
ATOM 1121 O O . GLY A 1 141 ? -7.349 -4.372 1.664 1.00 89.75 141 GLY A O 1
ATOM 1122 N N . LEU A 1 142 ? -5.493 -4.658 0.427 1.00 89.69 142 LEU A N 1
ATOM 1123 C CA . LEU A 1 142 ? -5.162 -3.238 0.334 1.00 89.69 142 LEU A CA 1
ATOM 1124 C C . LEU A 1 142 ? -5.683 -2.652 -0.994 1.00 89.69 142 LEU A C 1
ATOM 1126 O O . LEU A 1 142 ? -5.356 -3.173 -2.061 1.00 89.69 142 LEU A O 1
ATOM 1130 N N . PRO A 1 143 ? -6.447 -1.547 -0.989 1.00 93.50 143 PRO A N 1
ATOM 1131 C CA . PRO A 1 143 ? -6.704 -0.785 -2.208 1.00 93.50 143 PRO A CA 1
ATOM 1132 C C . PRO A 1 143 ? -5.404 -0.181 -2.759 1.00 93.50 143 PRO A C 1
ATOM 1134 O O . PRO A 1 143 ? -4.512 0.199 -1.995 1.00 93.50 143 PRO A O 1
ATOM 1137 N N . VAL A 1 144 ? -5.305 -0.068 -4.087 1.00 95.06 144 VAL A N 1
ATOM 1138 C CA . VAL A 1 144 ? -4.155 0.541 -4.776 1.00 95.06 144 VAL A CA 1
ATOM 1139 C C . VAL A 1 144 ? -4.518 1.925 -5.297 1.00 95.06 144 VAL A C 1
ATOM 1141 O O . VAL A 1 144 ? -5.574 2.105 -5.897 1.00 95.06 144 VAL A O 1
ATOM 1144 N N . ALA A 1 145 ? -3.610 2.877 -5.106 1.00 94.75 145 ALA A N 1
ATOM 1145 C CA . ALA A 1 145 ? -3.629 4.184 -5.747 1.00 94.75 145 ALA A CA 1
ATOM 1146 C C . ALA A 1 145 ? -2.296 4.413 -6.467 1.00 94.75 145 ALA A C 1
ATOM 1148 O O . ALA A 1 145 ? -1.243 4.038 -5.952 1.00 94.75 145 ALA A O 1
ATOM 1149 N N . VAL A 1 146 ? -2.332 5.040 -7.640 1.00 92.94 146 VAL A N 1
ATOM 1150 C CA . VAL A 1 146 ? -1.132 5.440 -8.388 1.00 92.94 146 VAL A CA 1
ATOM 1151 C C . VAL A 1 146 ? -1.002 6.953 -8.296 1.00 92.94 146 VAL A C 1
ATOM 1153 O O . VAL A 1 146 ? -1.988 7.673 -8.445 1.00 92.94 146 VAL A O 1
ATOM 1156 N N . MET A 1 147 ? 0.199 7.439 -7.998 1.00 91.00 147 MET A N 1
ATOM 1157 C CA . MET A 1 147 ? 0.486 8.861 -7.855 1.00 91.00 147 MET A CA 1
ATOM 1158 C C . MET A 1 147 ? 1.620 9.266 -8.789 1.00 91.00 147 MET A C 1
ATOM 1160 O O . MET A 1 147 ? 2.681 8.643 -8.784 1.00 91.00 147 MET A O 1
ATOM 1164 N N . ALA A 1 148 ? 1.394 10.374 -9.500 1.00 86.38 148 ALA A N 1
ATOM 1165 C CA . ALA A 1 148 ? 2.320 10.939 -10.476 1.00 86.38 148 ALA A CA 1
ATOM 1166 C C . ALA A 1 148 ? 2.659 9.960 -11.615 1.00 86.38 148 ALA A C 1
ATOM 1168 O O . ALA A 1 148 ? 3.828 9.792 -11.955 1.00 86.38 148 ALA A O 1
ATOM 1169 N N . ALA A 1 149 ? 1.618 9.323 -12.163 1.00 86.50 149 ALA A N 1
ATOM 1170 C CA . ALA A 1 149 ? 1.736 8.540 -13.384 1.00 86.50 149 ALA A CA 1
ATOM 1171 C C . ALA A 1 149 ? 2.060 9.443 -14.576 1.00 86.50 149 ALA A C 1
ATOM 1173 O O . ALA A 1 149 ? 1.527 10.553 -14.682 1.00 86.50 149 ALA A O 1
ATOM 1174 N N . SER A 1 150 ? 2.960 8.980 -15.434 1.00 85.19 150 SER A N 1
ATOM 1175 C CA . SER A 1 150 ? 3.245 9.587 -16.729 1.00 85.19 150 SER A CA 1
ATOM 1176 C C . SER A 1 150 ? 2.120 9.299 -17.724 1.00 85.19 150 SER A C 1
ATOM 1178 O O . SER A 1 150 ? 1.309 8.408 -17.516 1.00 85.19 150 SER A O 1
ATOM 1180 N N . GLU A 1 151 ? 2.053 10.072 -18.808 1.00 83.94 151 GLU A N 1
ATOM 1181 C CA . GLU A 1 151 ? 1.033 9.894 -19.855 1.00 83.94 151 GLU A CA 1
ATOM 1182 C C . GLU A 1 151 ? 1.207 8.585 -20.641 1.00 83.94 151 GLU A C 1
ATOM 1184 O O . GLU A 1 151 ? 0.252 8.057 -21.202 1.00 83.94 151 GLU A O 1
ATOM 1189 N N . GLU A 1 152 ? 2.428 8.053 -20.672 1.00 77.31 152 GLU A N 1
ATOM 1190 C CA . GLU A 1 152 ? 2.765 6.804 -21.358 1.00 77.31 152 GLU A CA 1
ATOM 1191 C C . GLU A 1 152 ? 2.315 5.550 -20.581 1.00 77.31 152 GLU A C 1
ATOM 1193 O O . GLU A 1 152 ? 2.508 4.434 -21.069 1.00 77.31 152 GLU A O 1
ATOM 1198 N N . TRP A 1 153 ? 1.747 5.725 -19.382 1.00 73.38 153 TRP A N 1
ATOM 1199 C CA . TRP A 1 153 ? 1.315 4.668 -18.466 1.00 73.38 153 TRP A CA 1
ATOM 1200 C C . TRP A 1 153 ? -0.184 4.753 -18.148 1.00 73.38 153 TRP A C 1
ATOM 1202 O O . TRP A 1 153 ? -0.854 3.697 -18.242 1.00 73.38 153 TRP A O 1
#

Secondary structure (DSSP, 8-state):
--HHHHHHHHHHHHTT---S---HHHHHHHHHHHHHHHHHHHHHHHHHHT--S---HHHHTT----HHHHHHHHHHHHHH--STTGGGGG-TT-EEEEETTEEEEEEEETTEEEE-SPPBS-HHHHHHHHHHHHHHHHTTT--EEE-S--TT-

Foldseek 3Di:
DDPVLVVVCLVCLLVQHRPDDDDPVVCVPSNVVSVVVSVVVVVVVVCVVPVDQPVVVVQVVQLPVDVVVLVLLVVQCVVFPDDPFSVVQSDSQWGWDDDDSKIWTWHQGPQAIETPDAITDDPVCRVVSVVVVCVVVVVVVGHYDYDHYDPVD

InterPro domains:
  IPR024320 Phosphatidylglycerol lysyltransferase, C-terminal [PF09924] (74-152)
  IPR051211 Phosphatidylglycerol lysyltransferase [PTHR34697] (39-153)

Sequence (153 aa):
MSFTEAAEAVIGRLVGIQTEALPQHINVFLSPTLLALGIGLVTGVALLFTRPVINRSTTDRLKDNSPPLEKKVRELVSHWGNNSLDYFILRNDKQYFFHSNCLISYRVISGICIVSPDPIGPDDMRERTWSLFRQFVDKQGLPVAVMAASEEW

Organism: NCBI:txid410659